Protein AF-A0A7C8MA17-F1 (afdb_monomer_lite)

Radius of gyration: 18.12 Å; chains: 1; bounding box: 46×37×48 Å

pLDDT: mean 82.76, std 13.81, range [35.28, 96.81]

Secondary structure (DSSP, 8-state):
--------EEEEEEEEEEE-SSTTSPPS--------HHHHHHHHHHTT--HHHHHHHHHHHHHHHHHHHHHHHHHHHHHS-EEEEEEEE-SSEEEEE--TT--TT-EEEEEEEEEETTEEEEEEEEEEEEE-SSEEEEEEEEE-HHHHHHHHHHHHHHHHHHHHHHHH-

Sequence (169 aa):
MEKREFASISLYLKGRLRLLTDKDEPSRFSGFGLSDSAADAEELTNSHTPEAMVSFLLNMNTKLDAILSHLKHDQLEMDFPSPIEVIELSGADLTIKNTHGLTEGTHIELLVFLSDFPLSVAGACGRISKADNETATVEFDRISAEDREKIVHHVFVEERRQIRTQRLT

Structure (mmCIF, N/CA/C/O backbone):
data_AF-A0A7C8MA17-F1
#
_entry.id   AF-A0A7C8MA17-F1
#
loop_
_atom_site.group_PDB
_atom_site.id
_atom_site.type_symbol
_atom_site.label_atom_id
_atom_site.label_alt_id
_atom_site.label_comp_id
_atom_site.label_asym_id
_atom_site.label_entity_id
_atom_site.label_seq_id
_atom_site.pdbx_PDB_ins_code
_atom_site.Cartn_x
_atom_site.Cartn_y
_atom_site.Cartn_z
_atom_site.occupancy
_atom_site.B_iso_or_equiv
_atom_site.auth_seq_id
_atom_site.auth_comp_id
_atom_site.auth_asym_id
_atom_site.auth_atom_id
_atom_site.pdbx_PDB_model_num
ATOM 1 N N . MET A 1 1 ? -4.479 -22.184 0.363 1.00 38.75 1 MET A N 1
ATOM 2 C CA . MET A 1 1 ? -3.606 -21.042 0.032 1.00 38.75 1 MET A CA 1
ATOM 3 C C . MET A 1 1 ? -2.649 -20.908 1.205 1.00 38.75 1 MET A C 1
ATOM 5 O O . MET A 1 1 ? -3.119 -20.635 2.302 1.00 38.75 1 MET A O 1
ATOM 9 N N . GLU A 1 2 ? -1.380 -21.288 1.043 1.00 35.28 2 GLU A N 1
ATOM 10 C CA . GLU A 1 2 ? -0.391 -21.221 2.131 1.00 35.28 2 GLU A CA 1
ATOM 11 C C . GLU A 1 2 ? -0.249 -19.772 2.610 1.00 35.28 2 GLU A C 1
ATOM 13 O O . GLU A 1 2 ? -0.005 -18.873 1.803 1.00 35.28 2 GLU A O 1
ATOM 18 N N . LYS A 1 3 ? -0.412 -19.544 3.920 1.00 47.75 3 LYS A N 1
ATOM 19 C CA . LYS A 1 3 ? 0.021 -18.305 4.573 1.00 47.75 3 LYS A CA 1
ATOM 20 C C . LYS A 1 3 ? 1.544 -18.275 4.464 1.00 47.75 3 LYS A C 1
ATOM 22 O O . LYS A 1 3 ? 2.227 -18.923 5.248 1.00 47.75 3 LYS A O 1
ATOM 27 N N . ARG A 1 4 ? 2.075 -17.586 3.452 1.00 59.78 4 ARG A N 1
ATOM 28 C CA . ARG A 1 4 ? 3.496 -17.228 3.438 1.00 59.78 4 ARG A CA 1
ATOM 29 C C . ARG A 1 4 ? 3.728 -16.315 4.637 1.00 59.78 4 ARG A C 1
ATOM 31 O O . ARG A 1 4 ? 3.048 -15.299 4.761 1.00 59.78 4 ARG A O 1
ATOM 38 N N . GLU A 1 5 ? 4.621 -16.710 5.534 1.00 70.50 5 GLU A N 1
ATOM 39 C CA . GLU A 1 5 ? 5.063 -15.842 6.622 1.00 70.50 5 GLU A CA 1
ATOM 40 C C . GLU A 1 5 ? 5.928 -14.738 6.014 1.00 70.50 5 GLU A C 1
ATOM 42 O O . GLU A 1 5 ? 6.966 -15.008 5.410 1.00 70.50 5 GLU A O 1
ATOM 47 N N . PHE A 1 6 ? 5.460 -13.496 6.113 1.00 76.44 6 PHE A N 1
ATOM 48 C CA . PHE A 1 6 ? 6.223 -12.326 5.705 1.00 76.44 6 PHE A CA 1
ATOM 49 C C . PHE A 1 6 ? 6.856 -11.694 6.939 1.00 76.44 6 PHE A C 1
ATOM 51 O O . PHE A 1 6 ? 6.221 -11.609 7.991 1.00 76.44 6 PHE A O 1
ATOM 58 N N . ALA A 1 7 ? 8.095 -11.226 6.801 1.00 80.56 7 ALA A N 1
ATOM 59 C CA . ALA A 1 7 ? 8.693 -10.361 7.805 1.00 80.56 7 ALA A CA 1
ATOM 60 C C . ALA A 1 7 ? 7.904 -9.043 7.876 1.00 80.56 7 ALA A C 1
ATOM 62 O O . ALA A 1 7 ? 7.479 -8.513 6.846 1.00 80.56 7 ALA A O 1
ATOM 63 N N . SER A 1 8 ? 7.711 -8.540 9.092 1.00 84.12 8 SER A N 1
ATOM 64 C CA . SER A 1 8 ? 7.116 -7.232 9.363 1.00 84.12 8 SER A CA 1
ATOM 65 C C . SER A 1 8 ? 8.142 -6.377 10.090 1.00 84.12 8 SER A C 1
ATOM 67 O O . SER A 1 8 ? 8.833 -6.868 10.987 1.00 84.12 8 SER A O 1
ATOM 69 N N . ILE A 1 9 ? 8.256 -5.113 9.693 1.00 89.06 9 ILE A N 1
ATOM 70 C CA . ILE A 1 9 ? 9.159 -4.154 10.329 1.00 89.06 9 ILE A CA 1
ATOM 71 C C . ILE A 1 9 ? 8.398 -2.892 10.722 1.00 89.06 9 ILE A C 1
ATOM 73 O O . ILE A 1 9 ? 7.479 -2.462 10.021 1.00 89.06 9 ILE A O 1
ATOM 77 N N . SER A 1 10 ? 8.827 -2.268 11.819 1.00 88.75 10 SER A N 1
ATOM 78 C CA . SER A 1 10 ? 8.370 -0.928 12.180 1.00 88.75 10 SER A CA 1
ATOM 79 C C . SER A 1 10 ? 9.177 0.117 11.413 1.00 88.75 10 SER A C 1
ATOM 81 O O . SER A 1 10 ? 10.408 0.041 11.336 1.00 88.75 10 SER A O 1
ATOM 83 N N . LEU A 1 11 ? 8.470 1.069 10.814 1.00 90.94 11 LEU A N 1
ATOM 84 C CA . LEU A 1 11 ? 9.007 2.083 9.913 1.00 90.94 11 LEU A CA 1
ATOM 85 C C . LEU A 1 11 ? 8.089 3.312 9.904 1.00 90.94 11 LEU A C 1
ATOM 87 O O . LEU A 1 11 ? 7.048 3.304 10.543 1.00 90.94 11 LEU A O 1
ATOM 91 N N . TYR A 1 12 ? 8.470 4.383 9.212 1.00 92.38 12 TYR A N 1
ATOM 92 C CA . TYR A 1 12 ? 7.573 5.515 8.968 1.00 92.38 12 TYR A CA 1
ATOM 93 C C . TYR A 1 12 ? 7.578 5.831 7.479 1.00 92.38 12 TYR A C 1
ATOM 95 O O . TYR A 1 12 ? 8.574 6.335 6.956 1.00 92.38 12 TYR A O 1
ATOM 103 N N . LEU A 1 13 ? 6.472 5.534 6.801 1.00 93.81 13 LEU A N 1
ATOM 104 C CA . LEU A 1 13 ? 6.259 5.918 5.407 1.00 93.81 13 LEU A CA 1
ATOM 105 C C . LEU A 1 13 ? 4.984 6.728 5.277 1.00 93.81 13 LEU A C 1
ATOM 107 O O . LEU A 1 13 ? 4.015 6.551 6.016 1.00 93.81 13 LEU A O 1
ATOM 111 N N . LYS A 1 14 ? 4.978 7.605 4.282 1.00 94.69 14 LYS A N 1
ATOM 112 C CA . LYS A 1 14 ? 3.757 8.283 3.874 1.00 94.69 14 LYS A CA 1
ATOM 113 C C . LYS A 1 14 ? 2.920 7.331 3.034 1.00 94.69 14 LYS A C 1
ATOM 115 O O . LYS A 1 14 ? 3.442 6.500 2.288 1.00 94.69 14 LYS A O 1
ATOM 120 N N . GLY A 1 15 ? 1.614 7.507 3.111 1.00 94.00 15 GLY A N 1
ATOM 121 C CA . GLY A 1 15 ? 0.674 6.840 2.235 1.00 94.00 15 GLY A CA 1
ATOM 122 C C . GLY A 1 15 ? -0.537 7.708 1.956 1.00 94.00 15 GLY A C 1
ATOM 123 O O . GLY A 1 15 ? -0.722 8.783 2.536 1.00 94.00 15 GLY A O 1
ATOM 124 N N . ARG A 1 16 ? -1.385 7.212 1.067 1.00 94.00 16 ARG A N 1
ATOM 125 C CA . ARG A 1 16 ? -2.720 7.756 0.832 1.00 94.00 16 ARG A CA 1
ATOM 126 C C . ARG A 1 16 ? -3.722 6.627 0.697 1.00 94.00 16 ARG A C 1
ATOM 128 O O . ARG A 1 16 ? -3.350 5.528 0.303 1.00 94.00 16 ARG A O 1
ATOM 135 N N . LEU A 1 17 ? -4.984 6.893 1.002 1.00 94.56 17 LEU A N 1
ATOM 136 C CA . LEU A 1 17 ? -6.066 5.942 0.801 1.00 94.56 17 LEU A CA 1
ATOM 137 C C . LEU A 1 17 ? -7.304 6.585 0.193 1.00 94.56 17 LEU A C 1
ATOM 139 O O . LEU A 1 17 ? -7.503 7.803 0.234 1.00 94.56 17 LEU A O 1
ATOM 143 N N . ARG A 1 18 ? -8.165 5.712 -0.320 1.00 93.88 18 ARG A N 1
ATOM 144 C CA . ARG A 1 18 ? -9.573 5.981 -0.588 1.00 93.88 18 ARG A CA 1
ATOM 145 C C . ARG A 1 18 ? -10.418 4.838 -0.037 1.00 93.88 18 ARG A C 1
ATOM 147 O O . ARG A 1 18 ? -9.988 3.683 -0.015 1.00 93.88 18 ARG A O 1
ATOM 154 N N . LEU A 1 19 ? -11.632 5.164 0.389 1.00 93.94 19 LEU A N 1
ATOM 155 C CA . LEU A 1 19 ? -12.620 4.158 0.758 1.00 93.94 19 LEU A CA 1
ATOM 156 C C . LEU A 1 19 ? -13.142 3.470 -0.503 1.00 93.94 19 LEU A C 1
ATOM 158 O O . LEU A 1 19 ? -13.358 4.129 -1.524 1.00 93.94 19 LEU A O 1
ATOM 162 N N . LEU A 1 20 ? -13.352 2.162 -0.412 1.00 92.44 20 LEU A N 1
ATOM 163 C CA . LEU A 1 20 ? -14.038 1.388 -1.436 1.00 92.44 20 LEU A CA 1
ATOM 164 C C . LEU A 1 20 ? -15.480 1.155 -1.004 1.00 92.44 20 LEU A C 1
ATOM 166 O O . LEU A 1 20 ? -15.771 0.925 0.171 1.00 92.44 20 LEU A O 1
ATOM 170 N N . THR A 1 21 ? -16.382 1.200 -1.975 1.00 87.69 21 THR A N 1
ATOM 171 C CA . THR A 1 21 ? -17.802 0.907 -1.754 1.00 87.69 21 THR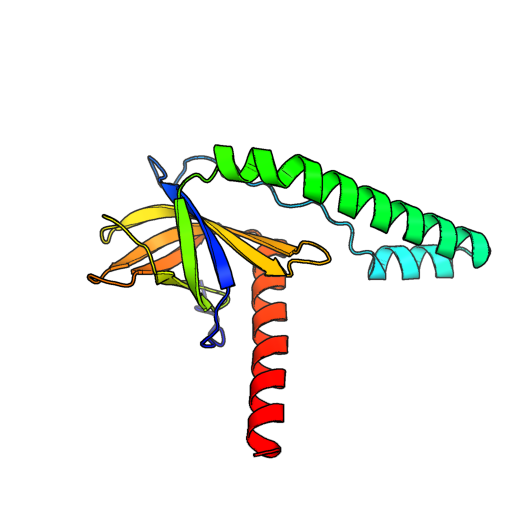 A CA 1
ATOM 172 C C . THR A 1 21 ? -18.018 -0.594 -1.562 1.00 87.69 21 THR A C 1
ATOM 174 O O . THR A 1 21 ? -18.903 -1.003 -0.815 1.00 87.69 21 THR A O 1
ATOM 177 N N . ASP A 1 22 ? -17.193 -1.409 -2.226 1.00 85.44 22 ASP A N 1
ATOM 178 C CA . ASP A 1 22 ? -17.220 -2.870 -2.164 1.00 85.44 22 ASP A CA 1
ATOM 179 C C . ASP A 1 22 ? -15.819 -3.456 -2.429 1.00 85.44 22 ASP A C 1
ATOM 181 O O . ASP A 1 22 ? -14.962 -2.803 -3.029 1.00 85.44 22 ASP A O 1
ATOM 185 N N . LYS A 1 23 ? -15.593 -4.710 -2.025 1.00 83.25 23 LYS A N 1
ATOM 186 C CA . LYS A 1 23 ? -14.345 -5.462 -2.228 1.00 83.25 23 LYS A CA 1
ATOM 187 C C . LYS A 1 23 ? -13.956 -5.584 -3.702 1.00 83.25 23 LYS A C 1
ATOM 189 O O . LYS A 1 23 ? -12.768 -5.603 -4.031 1.00 83.25 23 LYS A O 1
ATOM 194 N N . ASP A 1 24 ? -14.950 -5.675 -4.577 1.00 85.38 24 ASP A N 1
ATOM 195 C CA . ASP A 1 24 ? -14.747 -5.897 -6.007 1.00 85.38 24 ASP A CA 1
ATOM 196 C C . ASP A 1 24 ? -14.616 -4.599 -6.812 1.00 85.38 24 ASP A C 1
ATOM 198 O O . ASP A 1 24 ? -14.320 -4.659 -8.008 1.00 85.38 24 ASP A O 1
ATOM 202 N N . GLU A 1 25 ? -14.749 -3.428 -6.174 1.00 86.94 25 GLU A N 1
ATOM 203 C CA . GLU A 1 25 ? -14.548 -2.138 -6.841 1.00 86.94 25 GLU A CA 1
ATOM 204 C C . GLU A 1 25 ? -13.162 -2.104 -7.515 1.00 86.94 25 GLU A C 1
ATOM 206 O O . GLU A 1 25 ? -12.170 -2.482 -6.886 1.00 86.94 25 GLU A O 1
ATOM 211 N N . PRO A 1 26 ? -13.047 -1.712 -8.796 1.00 83.81 26 PRO A N 1
ATOM 212 C CA . PRO A 1 26 ? -11.768 -1.731 -9.493 1.00 83.81 26 PRO A CA 1
ATOM 213 C C . PRO A 1 26 ? -10.769 -0.757 -8.860 1.00 83.81 26 PRO A C 1
ATOM 215 O O . PRO A 1 26 ? -11.122 0.357 -8.469 1.00 83.81 26 PRO A O 1
ATOM 218 N N . SER A 1 27 ? -9.509 -1.193 -8.810 1.00 85.88 27 SER A N 1
ATOM 219 C CA . SER A 1 27 ? -8.359 -0.387 -8.386 1.00 85.88 27 SER A CA 1
ATOM 220 C C . SER A 1 27 ? -8.262 0.872 -9.253 1.00 85.88 27 SER A C 1
ATOM 222 O O . SER A 1 27 ? -8.271 0.763 -10.482 1.00 85.88 27 SER A O 1
ATOM 224 N N . ARG A 1 28 ? -8.178 2.060 -8.641 1.00 84.12 28 ARG A N 1
ATOM 225 C CA . ARG A 1 28 ? -7.893 3.311 -9.376 1.00 84.12 28 ARG A CA 1
ATOM 226 C C . ARG A 1 28 ? -6.410 3.448 -9.671 1.00 84.12 28 ARG A C 1
ATOM 228 O O . ARG A 1 28 ? -6.032 4.126 -10.622 1.00 84.12 28 ARG A O 1
ATOM 235 N N . PHE A 1 29 ? -5.575 2.778 -8.889 1.00 81.81 29 PHE A N 1
ATOM 236 C CA . PHE A 1 29 ? -4.156 2.678 -9.143 1.00 81.81 29 PHE A CA 1
ATOM 237 C C . PHE A 1 29 ? -3.841 1.428 -9.962 1.00 81.81 29 PHE A C 1
ATOM 239 O O . PHE A 1 29 ? -4.209 0.315 -9.588 1.00 81.81 29 PHE A O 1
ATOM 246 N N . SER A 1 30 ? -3.132 1.615 -11.074 1.00 69.69 30 SER A N 1
ATOM 247 C CA . SER A 1 30 ? -2.684 0.540 -11.966 1.00 69.69 30 SER A CA 1
ATOM 248 C C . SER A 1 30 ? -1.157 0.419 -12.015 1.00 69.69 30 SER A C 1
ATOM 250 O O . SER A 1 30 ? -0.610 0.008 -13.036 1.00 69.69 30 SER A O 1
ATOM 252 N N . GLY A 1 31 ? -0.464 0.832 -10.951 1.00 66.25 31 GLY A N 1
ATOM 253 C CA . GLY A 1 31 ? 0.993 0.903 -10.932 1.00 66.25 31 GLY A CA 1
ATOM 254 C C . GLY A 1 31 ? 1.549 2.151 -11.625 1.00 66.25 31 GLY A C 1
ATOM 255 O O . GLY A 1 31 ? 0.954 2.749 -12.531 1.00 66.25 31 GLY A O 1
ATOM 256 N N . PHE A 1 32 ? 2.751 2.543 -11.214 1.00 61.00 32 PHE A N 1
ATOM 257 C CA . PHE A 1 32 ? 3.650 3.261 -12.106 1.00 61.00 32 PHE A CA 1
ATOM 258 C C . PHE A 1 32 ? 4.337 2.182 -12.925 1.00 61.00 32 PHE A C 1
ATOM 260 O O . PHE A 1 32 ? 5.186 1.486 -12.380 1.00 61.00 32 PHE A O 1
ATOM 267 N N . GLY A 1 33 ? 3.917 1.994 -14.179 1.00 48.00 33 GLY A N 1
ATOM 268 C CA . GLY A 1 33 ? 4.662 1.156 -15.111 1.00 48.00 33 GLY A CA 1
ATOM 269 C C . GLY A 1 33 ? 6.073 1.717 -15.217 1.00 48.00 33 GLY A C 1
ATOM 270 O O . GLY A 1 33 ? 6.285 2.714 -15.899 1.00 48.00 33 GLY A O 1
ATOM 271 N N . LEU A 1 34 ? 6.987 1.126 -14.461 1.00 45.62 34 LEU A N 1
ATOM 272 C CA . LEU A 1 34 ? 8.411 1.376 -14.525 1.00 45.62 34 LEU A CA 1
ATOM 273 C C . LEU A 1 34 ? 8.972 0.092 -15.1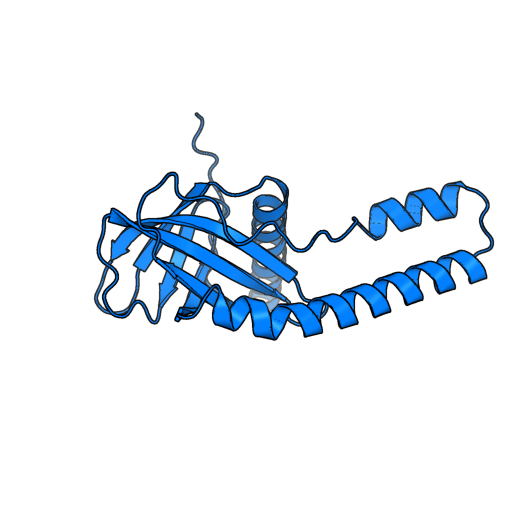10 1.00 45.62 34 LEU A C 1
ATOM 275 O O . LEU A 1 34 ? 8.849 -0.974 -14.508 1.00 45.62 34 LEU A O 1
ATOM 279 N N . SER A 1 35 ? 9.498 0.185 -16.327 1.00 43.84 35 SER A N 1
ATOM 280 C CA . SER A 1 35 ? 10.291 -0.897 -16.879 1.00 43.84 35 SER A CA 1
ATOM 281 C C . SER A 1 35 ? 11.467 -1.154 -15.934 1.00 43.84 35 SER A C 1
ATOM 283 O O . SER A 1 35 ? 11.985 -0.231 -15.290 1.00 43.84 35 SER A O 1
ATOM 285 N N . ASP A 1 36 ? 11.834 -2.421 -15.769 1.00 48.72 36 ASP A N 1
ATOM 286 C CA . ASP A 1 36 ? 12.945 -2.806 -14.910 1.00 48.72 36 ASP A CA 1
ATOM 287 C C . ASP A 1 36 ? 14.241 -2.337 -15.579 1.00 48.72 36 ASP A C 1
ATOM 289 O O . ASP A 1 36 ? 14.849 -3.032 -16.387 1.00 48.72 36 ASP A O 1
ATOM 293 N N . SER A 1 37 ? 14.625 -1.094 -15.291 1.00 53.47 37 SER A N 1
ATOM 294 C CA . SER A 1 37 ? 15.748 -0.407 -15.936 1.00 53.47 37 SER A CA 1
ATOM 295 C C . SER A 1 37 ? 17.079 -1.162 -15.815 1.00 53.47 37 SER A C 1
ATOM 297 O O . SER A 1 37 ? 17.978 -0.935 -16.623 1.00 53.47 37 SER A O 1
ATOM 299 N N . ALA A 1 38 ? 17.204 -2.090 -14.857 1.00 52.00 38 ALA A N 1
ATOM 300 C CA . ALA A 1 38 ? 18.329 -3.017 -14.765 1.00 52.00 38 ALA A CA 1
ATOM 301 C C . ALA A 1 38 ? 18.273 -4.120 -15.839 1.00 52.00 38 ALA A C 1
ATOM 303 O O . ALA A 1 38 ? 19.281 -4.372 -16.499 1.00 52.00 38 ALA A O 1
ATOM 304 N N . ALA A 1 39 ? 17.103 -4.724 -16.064 1.00 55.31 39 ALA A N 1
ATOM 305 C CA . ALA A 1 39 ? 16.889 -5.703 -17.130 1.00 55.31 39 ALA A CA 1
ATOM 306 C C . ALA A 1 39 ? 17.014 -5.056 -18.523 1.00 55.31 39 ALA A C 1
ATOM 308 O O . ALA A 1 39 ? 17.678 -5.606 -19.402 1.00 55.31 39 ALA A O 1
ATOM 309 N N . ASP A 1 40 ? 16.479 -3.841 -18.690 1.00 56.44 40 ASP A N 1
ATOM 310 C CA . ASP A 1 40 ? 16.597 -3.066 -19.932 1.00 56.44 40 ASP A CA 1
ATOM 311 C C . ASP A 1 40 ? 18.066 -2.694 -20.228 1.00 56.44 40 ASP A C 1
ATOM 313 O O . ASP A 1 40 ? 18.516 -2.726 -21.376 1.00 56.44 40 ASP A O 1
ATOM 317 N N . ALA A 1 41 ? 18.852 -2.359 -19.196 1.00 57.94 41 ALA A N 1
ATOM 318 C CA . ALA A 1 41 ? 20.274 -2.044 -19.337 1.00 57.94 41 ALA A CA 1
ATOM 319 C C . ALA A 1 41 ? 21.116 -3.274 -19.710 1.00 57.94 41 ALA A C 1
ATOM 321 O O . ALA A 1 41 ? 22.039 -3.154 -20.524 1.00 57.94 41 ALA A O 1
ATOM 322 N N . GLU A 1 42 ? 20.807 -4.449 -19.155 1.00 60.44 42 GLU A N 1
ATOM 323 C CA . GLU A 1 42 ? 21.456 -5.713 -19.524 1.00 60.44 42 GLU A CA 1
ATOM 324 C C . GLU A 1 42 ? 21.121 -6.118 -20.967 1.00 60.44 42 GLU A C 1
ATOM 326 O O . GLU A 1 42 ? 22.004 -6.531 -21.720 1.00 60.44 42 GLU A O 1
ATOM 331 N N . GLU A 1 43 ? 19.877 -5.938 -21.409 1.00 61.50 43 GLU A N 1
ATOM 332 C CA . GLU A 1 43 ? 19.474 -6.242 -22.786 1.00 61.50 43 GLU A CA 1
ATOM 333 C C . GLU A 1 43 ? 20.152 -5.305 -23.807 1.00 61.50 43 GLU A C 1
ATOM 335 O O . GLU A 1 43 ? 20.668 -5.758 -24.833 1.00 61.50 43 GLU A O 1
ATOM 340 N N . LEU A 1 44 ? 20.262 -4.009 -23.487 1.00 60.19 44 LEU A N 1
ATOM 341 C CA . LEU A 1 44 ? 20.916 -2.997 -24.331 1.00 60.19 44 LEU A CA 1
ATOM 342 C C . LEU A 1 44 ? 22.446 -3.126 -24.395 1.00 60.19 44 LEU A C 1
ATOM 344 O O . LEU A 1 44 ? 23.056 -2.774 -25.411 1.00 60.19 44 LEU A O 1
ATOM 348 N N . THR A 1 45 ? 23.083 -3.604 -23.324 1.00 60.47 45 THR A N 1
ATOM 349 C CA . THR A 1 45 ? 24.533 -3.870 -23.307 1.00 60.47 45 THR A CA 1
ATOM 350 C C . THR A 1 45 ? 24.878 -5.162 -24.046 1.00 60.47 45 THR A C 1
ATOM 352 O O . THR A 1 45 ? 25.889 -5.208 -24.750 1.00 60.47 45 THR A O 1
ATOM 355 N N . ASN A 1 46 ? 24.006 -6.173 -23.992 1.00 64.62 46 ASN A N 1
ATOM 356 C CA . ASN A 1 46 ? 24.164 -7.419 -24.745 1.00 64.62 46 ASN A CA 1
ATOM 357 C C . ASN A 1 46 ? 23.949 -7.257 -26.264 1.00 64.62 46 ASN A C 1
ATOM 359 O O . ASN A 1 46 ? 24.364 -8.121 -27.035 1.00 64.62 46 ASN A O 1
ATOM 363 N N . SER A 1 47 ? 23.360 -6.147 -26.725 1.00 67.75 47 SER A N 1
ATOM 364 C CA . SER A 1 47 ? 23.044 -5.910 -28.142 1.00 67.75 47 SER A CA 1
ATOM 365 C C . SER A 1 47 ? 24.133 -5.173 -28.947 1.00 67.75 47 SER A C 1
ATOM 367 O O . SER A 1 47 ? 23.848 -4.662 -30.030 1.00 67.75 47 SER A O 1
ATOM 369 N N . HIS A 1 48 ? 25.377 -5.091 -28.450 1.00 71.12 48 HIS A N 1
ATOM 370 C CA . HIS A 1 48 ? 26.488 -4.332 -29.065 1.00 71.12 48 HIS A CA 1
ATOM 371 C C . HIS A 1 48 ? 26.207 -2.828 -29.277 1.00 71.12 48 HIS A C 1
ATOM 373 O O . HIS A 1 48 ? 26.845 -2.173 -30.109 1.00 71.12 48 HIS A O 1
ATOM 379 N N . THR A 1 49 ? 25.269 -2.254 -28.525 1.00 73.56 49 THR A N 1
ATOM 380 C CA . THR A 1 49 ? 24.955 -0.825 -28.597 1.00 73.56 49 THR A CA 1
ATOM 381 C C . THR A 1 49 ? 26.133 0.001 -28.061 1.00 73.56 49 THR A C 1
ATOM 383 O O . THR A 1 49 ? 26.671 -0.333 -27.004 1.00 73.56 49 THR A O 1
ATOM 386 N N . PRO A 1 50 ? 26.546 1.097 -28.730 1.00 84.69 50 PRO A N 1
ATOM 387 C CA . PRO A 1 50 ? 27.597 1.968 -28.211 1.00 84.69 50 PRO A CA 1
ATOM 388 C C . PRO A 1 50 ? 27.261 2.487 -26.807 1.00 84.69 50 PRO A C 1
ATOM 390 O O . PRO A 1 50 ? 26.165 2.995 -26.578 1.00 84.69 50 PRO A O 1
ATOM 393 N N . GLU A 1 51 ? 28.221 2.428 -25.885 1.00 77.19 51 GLU A N 1
ATOM 394 C CA . GLU A 1 51 ? 28.040 2.791 -24.468 1.00 77.19 51 GLU A CA 1
ATOM 395 C C . GLU A 1 51 ? 27.475 4.210 -24.277 1.00 77.19 51 GLU A C 1
ATOM 397 O O . GLU A 1 51 ? 26.579 4.435 -23.463 1.00 77.19 51 GLU A O 1
ATOM 402 N N . ALA A 1 52 ? 27.922 5.165 -25.100 1.00 80.00 52 ALA A N 1
ATOM 403 C CA . ALA A 1 52 ? 27.405 6.533 -25.092 1.00 80.00 52 ALA A CA 1
ATOM 404 C C . ALA A 1 52 ? 25.903 6.608 -25.434 1.00 80.00 52 ALA A C 1
ATOM 406 O O . ALA A 1 52 ? 25.185 7.440 -24.882 1.00 80.00 52 ALA A O 1
ATOM 407 N N . MET A 1 53 ? 25.419 5.727 -26.315 1.00 79.12 53 MET A N 1
ATOM 408 C CA . MET A 1 53 ? 24.004 5.630 -26.673 1.00 79.12 53 MET A CA 1
ATOM 409 C C . MET A 1 53 ? 23.201 4.990 -25.537 1.00 79.12 53 MET A C 1
ATOM 411 O O . MET A 1 53 ? 22.144 5.503 -25.188 1.00 79.12 53 MET A O 1
ATOM 415 N N . VAL A 1 54 ? 23.724 3.929 -24.911 1.00 80.56 54 VAL A N 1
ATOM 416 C CA . VAL A 1 54 ? 23.089 3.288 -23.744 1.00 80.56 54 VAL A CA 1
ATOM 417 C C . VAL A 1 54 ? 22.932 4.293 -22.603 1.00 80.56 54 VAL A C 1
ATOM 419 O O . VAL A 1 54 ? 21.833 4.485 -22.091 1.00 80.56 54 VAL A O 1
ATOM 422 N N . SER A 1 55 ? 24.003 5.015 -22.261 1.00 79.44 55 SER A N 1
ATOM 423 C CA . SER A 1 55 ? 23.964 6.052 -21.225 1.00 79.44 55 SER A CA 1
ATOM 424 C C . SER A 1 55 ? 22.974 7.172 -21.565 1.00 79.44 55 SER A C 1
ATOM 426 O O . SER A 1 55 ? 22.254 7.658 -20.692 1.00 79.44 55 SER A O 1
ATOM 428 N N . PHE A 1 56 ? 22.890 7.575 -22.835 1.00 83.50 56 PHE A N 1
ATOM 429 C CA . PHE A 1 56 ? 21.915 8.569 -23.275 1.00 83.50 56 PHE A CA 1
ATOM 430 C C . PHE A 1 56 ? 20.468 8.073 -23.126 1.00 83.50 56 PHE A C 1
ATOM 432 O O . PHE A 1 56 ? 19.641 8.799 -22.575 1.00 83.50 56 PHE A O 1
ATOM 439 N N . LEU A 1 57 ? 20.170 6.844 -23.560 1.00 82.62 57 LEU A N 1
ATOM 440 C CA . LEU A 1 57 ? 18.840 6.234 -23.450 1.00 82.62 57 LEU A CA 1
ATOM 441 C C . LEU A 1 57 ? 18.407 6.076 -21.988 1.00 82.62 57 LEU A C 1
ATOM 443 O O . LEU A 1 57 ? 17.298 6.477 -21.644 1.00 82.62 57 LEU A O 1
ATOM 447 N N . LEU A 1 58 ? 19.300 5.598 -21.116 1.00 80.50 58 LEU A N 1
ATOM 448 C CA . LEU A 1 58 ? 19.033 5.497 -19.678 1.00 80.50 58 LEU A CA 1
ATOM 449 C C . LEU A 1 58 ? 18.757 6.873 -19.062 1.00 80.50 58 LEU A C 1
ATOM 451 O O . LEU A 1 58 ? 17.784 7.045 -18.335 1.00 80.50 58 LEU A O 1
ATOM 455 N N . ASN A 1 59 ? 19.552 7.889 -19.411 1.00 81.31 59 ASN A N 1
ATOM 456 C CA . ASN A 1 59 ? 19.318 9.256 -18.944 1.00 81.31 59 ASN A CA 1
ATOM 457 C C . ASN A 1 59 ? 17.992 9.842 -19.451 1.00 81.31 59 ASN A C 1
ATOM 459 O O . ASN A 1 59 ? 17.376 10.647 -18.749 1.00 81.31 59 ASN A O 1
ATOM 463 N N . MET A 1 60 ? 17.551 9.488 -20.662 1.00 83.81 60 MET A N 1
ATOM 464 C CA . MET A 1 60 ? 16.222 9.871 -21.142 1.00 83.81 60 MET A CA 1
ATOM 465 C C . MET A 1 60 ? 15.122 9.165 -20.356 1.00 83.81 60 MET A C 1
ATOM 467 O O . MET A 1 60 ? 14.179 9.839 -19.953 1.00 83.81 60 MET A O 1
ATOM 471 N N . ASN A 1 61 ? 15.263 7.862 -20.098 1.00 77.75 61 ASN A N 1
ATOM 472 C CA . ASN A 1 61 ? 14.301 7.100 -19.307 1.00 77.75 61 ASN A CA 1
ATOM 473 C C . ASN A 1 61 ? 14.120 7.727 -17.919 1.00 77.75 61 ASN A C 1
ATOM 475 O O . ASN A 1 61 ? 13.018 8.128 -17.569 1.00 77.75 61 ASN A O 1
ATOM 479 N N . THR A 1 62 ? 15.223 8.008 -17.215 1.00 78.12 62 THR A N 1
ATOM 480 C CA . THR A 1 62 ? 15.197 8.679 -15.904 1.00 78.12 62 THR A CA 1
ATOM 481 C C . THR A 1 62 ? 14.494 10.041 -15.940 1.00 78.12 62 THR A C 1
ATOM 483 O O . THR A 1 62 ? 13.769 10.405 -15.014 1.00 78.12 62 THR A O 1
ATOM 486 N N . LYS A 1 63 ? 14.696 10.835 -17.002 1.00 83.12 63 LYS A N 1
ATOM 487 C CA . LYS A 1 63 ? 14.012 12.132 -17.157 1.00 83.12 63 LYS A CA 1
ATOM 488 C C . LYS A 1 63 ? 12.515 11.959 -17.399 1.00 83.12 63 LYS A C 1
ATOM 490 O O . LYS A 1 63 ? 11.729 12.729 -16.850 1.00 83.12 63 LYS A O 1
ATOM 495 N N . LEU A 1 64 ? 12.129 10.985 -18.219 1.00 78.69 64 LEU A N 1
ATOM 496 C CA . LEU A 1 64 ? 10.727 10.666 -18.478 1.00 78.69 64 LEU A CA 1
ATOM 497 C C . LEU A 1 64 ? 10.045 10.167 -17.202 1.00 78.69 64 LEU A C 1
ATOM 499 O O . LEU A 1 64 ? 8.975 10.671 -16.872 1.00 78.69 64 LEU A O 1
ATOM 503 N N . ASP A 1 65 ? 10.702 9.303 -16.430 1.00 75.62 65 ASP A N 1
ATOM 504 C CA . ASP A 1 65 ? 10.213 8.824 -15.135 1.00 75.62 65 ASP A CA 1
ATOM 505 C C . ASP A 1 65 ? 9.998 9.977 -14.150 1.00 75.62 65 ASP A C 1
ATOM 507 O O . ASP A 1 65 ? 8.964 10.041 -13.480 1.00 75.62 65 ASP A O 1
ATOM 511 N N . ALA A 1 66 ? 10.922 10.942 -14.098 1.00 74.69 66 ALA A N 1
ATOM 512 C CA . ALA A 1 66 ? 10.781 12.128 -13.255 1.00 74.69 66 ALA A CA 1
ATOM 513 C C . ALA A 1 66 ? 9.586 13.010 -13.672 1.00 74.69 66 ALA A C 1
ATOM 515 O O . ALA A 1 66 ? 8.821 13.459 -12.816 1.00 74.69 66 ALA A O 1
ATOM 516 N N . ILE A 1 67 ? 9.387 13.231 -14.977 1.00 77.62 67 ILE A N 1
ATOM 517 C CA . ILE A 1 67 ? 8.251 14.009 -15.503 1.00 77.62 67 ILE A CA 1
ATOM 518 C C . ILE A 1 67 ? 6.926 13.290 -15.224 1.00 77.62 67 ILE A C 1
ATOM 520 O O . ILE A 1 67 ? 5.973 13.911 -14.756 1.00 77.62 67 ILE A O 1
ATOM 524 N N . LEU A 1 68 ? 6.866 11.981 -15.477 1.00 72.00 68 LEU A N 1
ATOM 525 C CA . LEU A 1 68 ? 5.680 11.163 -15.227 1.00 72.00 68 LEU A CA 1
ATOM 526 C C . LEU A 1 68 ? 5.333 11.113 -13.737 1.00 72.00 68 LEU A C 1
ATOM 528 O O . LEU A 1 68 ? 4.159 11.206 -13.383 1.00 72.00 68 LEU A O 1
ATOM 532 N N . SER A 1 69 ? 6.342 11.020 -12.869 1.00 68.56 69 SER A N 1
ATOM 533 C CA . SER A 1 69 ? 6.168 11.075 -11.414 1.00 68.56 69 SER A CA 1
ATOM 534 C C . SER A 1 69 ? 5.554 12.402 -10.975 1.00 68.56 69 SER A C 1
ATOM 536 O O . SER A 1 69 ? 4.628 12.412 -10.166 1.00 68.56 69 SER A O 1
ATOM 538 N N . HIS A 1 70 ? 6.019 13.518 -11.547 1.00 71.69 70 HIS A N 1
ATOM 539 C CA . HIS A 1 70 ? 5.491 14.843 -11.235 1.00 71.69 70 HIS A CA 1
ATOM 540 C C . HIS A 1 70 ? 4.038 15.014 -11.698 1.00 71.69 70 HIS A C 1
ATOM 542 O O . HIS A 1 70 ? 3.192 15.406 -10.901 1.00 71.69 70 HIS A O 1
ATOM 548 N N . LEU A 1 71 ? 3.724 14.646 -12.946 1.00 70.81 71 LEU A N 1
ATOM 549 C CA . LEU A 1 71 ? 2.367 14.760 -13.499 1.00 70.81 71 LEU A CA 1
ATOM 550 C C . LEU A 1 71 ? 1.341 13.899 -12.753 1.00 70.81 71 LEU A C 1
ATOM 552 O O . LEU A 1 71 ? 0.171 14.264 -12.660 1.00 70.81 71 LEU A O 1
ATOM 556 N N . LYS A 1 72 ? 1.767 12.752 -12.221 1.00 71.06 72 LYS A N 1
ATOM 557 C CA . LYS A 1 72 ? 0.886 11.844 -11.484 1.00 71.06 72 LYS A CA 1
ATOM 558 C C . LYS A 1 72 ? 0.684 12.244 -10.026 1.00 71.06 72 LYS A C 1
ATOM 560 O O . LYS A 1 72 ? -0.289 11.787 -9.439 1.00 71.06 72 LYS A O 1
ATOM 565 N N . HIS A 1 73 ? 1.547 13.072 -9.435 1.00 70.19 73 HIS A N 1
ATOM 566 C CA . HIS A 1 73 ? 1.425 13.440 -8.021 1.00 70.19 73 HIS A CA 1
ATOM 567 C C . HIS A 1 73 ? 0.085 14.129 -7.728 1.00 70.19 73 HIS A C 1
ATOM 569 O O . HIS A 1 73 ? -0.650 13.675 -6.852 1.00 70.19 73 HIS A O 1
ATOM 575 N N . ASP A 1 74 ? -0.277 15.131 -8.533 1.00 71.31 74 ASP A N 1
ATOM 576 C CA . ASP A 1 74 ? -1.534 15.878 -8.391 1.00 71.31 74 ASP A CA 1
ATOM 577 C C . ASP A 1 74 ? -2.759 14.981 -8.624 1.00 71.31 74 ASP A C 1
ATOM 579 O O . ASP A 1 74 ? -3.757 15.052 -7.905 1.00 71.31 74 ASP A O 1
ATOM 583 N N . GLN A 1 75 ? -2.666 14.077 -9.604 1.00 76.44 75 GLN A N 1
ATOM 584 C CA . GLN A 1 75 ? -3.727 13.118 -9.899 1.00 76.44 75 GLN A CA 1
ATOM 585 C C . GLN A 1 75 ? -3.936 12.129 -8.742 1.00 76.44 75 GLN A C 1
ATOM 587 O O . GLN A 1 75 ? -5.073 11.850 -8.364 1.00 76.44 75 GLN A O 1
ATOM 592 N N . LEU A 1 76 ? -2.850 11.644 -8.133 1.00 81.44 76 LEU A N 1
ATOM 593 C CA . LEU A 1 76 ? -2.924 10.764 -6.971 1.00 81.44 76 LEU A CA 1
ATOM 594 C C . LEU A 1 76 ? -3.574 11.450 -5.769 1.00 81.44 76 LEU A C 1
ATOM 596 O O . LEU A 1 76 ? -4.303 10.788 -5.036 1.00 81.44 76 LEU A O 1
ATOM 600 N N . GLU A 1 77 ? -3.343 12.749 -5.555 1.00 81.19 77 GLU A N 1
ATOM 601 C CA . GLU A 1 77 ? -4.012 13.471 -4.464 1.00 81.19 77 GLU A CA 1
ATOM 602 C C . GLU A 1 77 ? -5.532 13.506 -4.655 1.00 81.19 77 GLU A C 1
ATOM 604 O O . GLU A 1 77 ? -6.281 13.370 -3.688 1.00 81.19 77 GLU A O 1
ATOM 609 N N . MET A 1 78 ? -5.989 13.671 -5.900 1.00 83.69 78 MET A N 1
ATOM 610 C CA . MET A 1 78 ? -7.415 13.694 -6.227 1.00 83.69 78 MET A CA 1
ATOM 611 C C . MET A 1 78 ? -8.063 12.3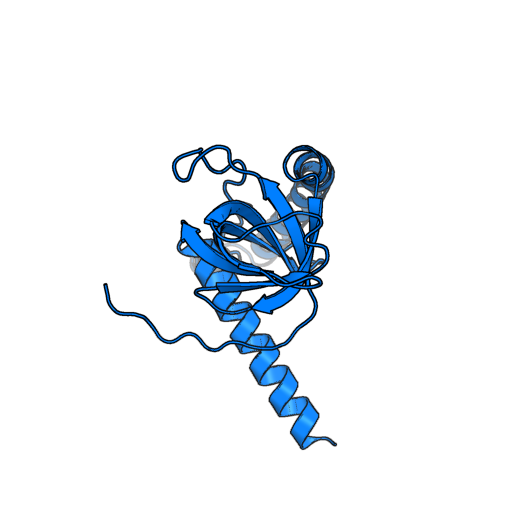12 -6.103 1.00 83.69 78 MET A C 1
ATOM 613 O O . MET A 1 78 ? -9.181 12.196 -5.598 1.00 83.69 78 MET A O 1
ATOM 617 N N . ASP A 1 79 ? -7.372 11.267 -6.559 1.00 87.69 79 ASP A N 1
ATOM 618 C CA . ASP A 1 79 ? -7.898 9.901 -6.554 1.00 87.69 79 ASP A CA 1
ATOM 619 C C . ASP A 1 79 ? -7.822 9.238 -5.169 1.00 87.69 79 ASP A C 1
ATOM 621 O O . ASP A 1 79 ? -8.672 8.401 -4.846 1.00 87.69 79 ASP A O 1
ATOM 625 N N . PHE A 1 80 ? -6.851 9.644 -4.342 1.00 92.25 80 PHE A N 1
ATOM 626 C CA . PHE A 1 80 ? -6.590 9.138 -2.991 1.00 92.25 80 PHE A CA 1
ATOM 627 C C . PHE A 1 80 ? -6.526 10.298 -1.982 1.00 92.25 80 PHE A C 1
ATOM 629 O O . PHE A 1 80 ? -5.445 10.713 -1.551 1.00 92.25 80 PHE A O 1
ATOM 636 N N . PRO A 1 81 ? -7.687 10.844 -1.587 1.00 90.25 81 PRO A N 1
ATOM 637 C CA . PRO A 1 81 ? -7.758 12.112 -0.867 1.00 90.25 81 PRO A CA 1
ATOM 638 C C . PRO A 1 81 ? -7.284 12.034 0.588 1.00 90.25 81 PRO A C 1
ATOM 640 O O . PRO A 1 81 ? -6.956 13.062 1.177 1.00 90.25 81 PRO A O 1
ATOM 643 N N . SER A 1 82 ? -7.261 10.846 1.195 1.00 92.62 82 SER A N 1
ATOM 644 C CA . SER A 1 82 ? -6.977 10.695 2.622 1.00 92.62 82 SER A CA 1
ATOM 645 C C . SER A 1 82 ? -5.499 10.367 2.849 1.00 92.62 82 SER A C 1
ATOM 647 O O . SER A 1 82 ? -5.078 9.257 2.521 1.00 92.62 82 SER A O 1
ATOM 649 N N . PRO A 1 83 ? -4.688 11.286 3.404 1.00 93.44 83 PRO A N 1
ATOM 650 C CA . PRO A 1 83 ? -3.312 10.980 3.772 1.00 93.44 83 PRO A CA 1
ATOM 651 C C . PRO A 1 83 ? -3.267 10.050 4.987 1.00 93.44 83 PRO A C 1
ATOM 653 O O . PRO A 1 83 ? -4.060 10.189 5.916 1.00 93.44 83 PRO A O 1
ATOM 656 N N . ILE A 1 84 ? -2.300 9.138 4.992 1.00 94.69 84 ILE A N 1
ATOM 657 C CA . ILE A 1 84 ? -2.044 8.200 6.089 1.00 94.69 84 ILE A CA 1
ATOM 658 C C . ILE A 1 84 ? -0.548 8.078 6.359 1.00 94.69 84 ILE A C 1
ATOM 660 O O . ILE A 1 84 ? 0.288 8.416 5.518 1.00 94.69 84 ILE A O 1
ATOM 664 N N . GLU A 1 85 ? -0.217 7.558 7.533 1.00 95.88 85 GLU A N 1
ATOM 665 C CA . GLU A 1 85 ? 1.153 7.205 7.898 1.00 95.88 85 GLU A CA 1
ATOM 666 C C . GLU A 1 85 ? 1.224 5.702 8.118 1.00 95.88 85 GLU A C 1
ATOM 668 O O . GLU A 1 85 ? 0.446 5.169 8.903 1.00 95.88 85 GLU A O 1
ATOM 673 N N . VAL A 1 86 ? 2.144 5.024 7.442 1.00 96.19 86 VAL A N 1
ATOM 674 C CA . VAL A 1 86 ? 2.401 3.594 7.617 1.00 96.19 86 VAL A CA 1
ATOM 675 C C . VAL A 1 86 ? 3.467 3.433 8.689 1.00 96.19 86 VAL A C 1
ATOM 677 O O . VAL A 1 86 ? 4.574 3.953 8.537 1.00 96.19 86 VAL A O 1
ATOM 680 N N . ILE A 1 87 ? 3.117 2.728 9.764 1.00 95.94 87 ILE A N 1
ATOM 681 C CA . ILE A 1 87 ? 3.989 2.510 10.928 1.00 95.94 87 ILE A CA 1
ATOM 682 C C . ILE A 1 87 ? 4.563 1.093 11.004 1.00 95.94 87 ILE A C 1
ATOM 684 O O . ILE A 1 87 ? 5.593 0.865 11.642 1.00 95.94 87 ILE A O 1
ATOM 688 N N . GLU A 1 88 ? 3.903 0.148 10.342 1.00 95.62 88 GLU A N 1
ATOM 689 C CA . GLU A 1 88 ? 4.363 -1.226 10.163 1.00 95.62 88 GLU A CA 1
ATOM 690 C C . GLU A 1 88 ? 3.994 -1.688 8.759 1.00 95.62 88 GLU A C 1
ATOM 692 O O . GLU A 1 88 ? 2.926 -1.336 8.251 1.00 95.62 88 GLU A O 1
ATOM 697 N N . LEU A 1 89 ? 4.870 -2.470 8.135 1.00 95.75 89 LEU A N 1
ATOM 698 C CA . LEU A 1 89 ? 4.672 -2.966 6.778 1.00 95.75 89 LEU A CA 1
ATOM 699 C C . LEU A 1 89 ? 5.215 -4.387 6.641 1.00 95.75 89 LEU A C 1
ATOM 701 O O . LEU A 1 89 ? 6.346 -4.670 7.044 1.00 95.75 89 LEU A O 1
ATOM 705 N N . SER A 1 90 ? 4.423 -5.246 6.006 1.00 93.81 90 SER A N 1
ATOM 706 C CA . SER A 1 90 ? 4.799 -6.593 5.591 1.00 93.81 90 SER A CA 1
ATOM 707 C C . SER A 1 90 ? 4.301 -6.878 4.169 1.00 93.81 90 SER A C 1
ATOM 709 O O . SER A 1 90 ? 3.607 -6.076 3.548 1.00 93.81 90 SER A O 1
ATOM 711 N N . GLY A 1 91 ? 4.627 -8.053 3.625 1.00 90.38 91 GLY A N 1
ATOM 712 C CA . GLY A 1 91 ? 4.097 -8.494 2.327 1.00 90.38 91 GLY A CA 1
ATOM 713 C C . GLY A 1 91 ? 2.620 -8.932 2.338 1.00 90.38 91 GLY A C 1
ATOM 714 O O . GLY A 1 91 ? 2.090 -9.285 1.276 1.00 90.38 91 GLY A O 1
ATOM 715 N N . ALA A 1 92 ? 1.964 -8.957 3.504 1.00 93.38 92 ALA A N 1
ATOM 716 C CA . ALA A 1 92 ? 0.570 -9.387 3.670 1.00 93.38 92 ALA A CA 1
ATOM 717 C C . ALA A 1 92 ? -0.345 -8.323 4.289 1.00 93.38 92 ALA A C 1
ATOM 719 O O . ALA A 1 92 ? -1.550 -8.345 4.031 1.00 93.38 92 ALA A O 1
ATOM 720 N N . ASP A 1 93 ? 0.213 -7.422 5.084 1.00 95.69 93 ASP A N 1
ATOM 721 C CA . ASP A 1 93 ? -0.525 -6.414 5.824 1.00 95.69 93 ASP A CA 1
ATOM 722 C C . ASP A 1 93 ? 0.318 -5.157 6.056 1.00 95.69 93 ASP A C 1
ATOM 724 O O . ASP A 1 93 ? 1.520 -5.099 5.775 1.00 95.69 93 ASP A O 1
ATOM 728 N N . LEU A 1 94 ? -0.351 -4.124 6.552 1.00 96.38 94 LEU A N 1
ATOM 729 C CA . LEU A 1 94 ? 0.294 -2.933 7.078 1.00 96.38 94 LEU A CA 1
ATOM 730 C C . LEU A 1 94 ? -0.522 -2.343 8.224 1.00 96.38 94 LEU A C 1
ATOM 732 O O . LEU A 1 94 ? -1.736 -2.542 8.299 1.00 96.38 94 LEU A O 1
ATOM 736 N N . THR A 1 95 ? 0.137 -1.569 9.079 1.00 96.62 95 THR A N 1
ATOM 737 C CA . THR A 1 95 ? -0.515 -0.792 10.138 1.00 96.62 95 THR A CA 1
ATOM 738 C C . THR A 1 95 ? -0.376 0.691 9.822 1.00 96.62 95 THR A C 1
ATOM 740 O O . THR A 1 95 ? 0.726 1.174 9.547 1.00 96.62 95 THR A O 1
ATOM 743 N N . ILE A 1 96 ? -1.492 1.422 9.864 1.00 96.19 96 ILE A N 1
ATOM 744 C CA . ILE A 1 96 ? -1.565 2.855 9.555 1.00 96.19 96 ILE A CA 1
ATOM 745 C C . ILE A 1 96 ? -2.076 3.692 10.715 1.00 96.19 96 ILE A C 1
ATOM 747 O O . ILE A 1 96 ? -2.863 3.214 11.523 1.00 96.19 96 ILE A O 1
ATOM 751 N N . LYS A 1 97 ? -1.671 4.963 10.738 1.00 94.19 97 LYS A N 1
ATOM 752 C CA . LYS A 1 97 ? -2.239 6.045 11.553 1.00 94.19 97 LYS A CA 1
ATOM 753 C C . LYS A 1 97 ? -3.072 7.006 10.705 1.00 94.19 97 LYS A C 1
ATOM 755 O O . LYS A 1 97 ? -3.116 6.895 9.479 1.00 94.19 97 LYS A O 1
ATOM 760 N N . ASN A 1 98 ? -3.691 7.983 11.373 1.00 86.62 98 ASN A N 1
ATOM 761 C CA . ASN A 1 98 ? -4.579 8.997 10.783 1.00 86.62 98 ASN A CA 1
ATOM 762 C C . ASN A 1 98 ? -5.830 8.376 10.156 1.00 86.62 98 ASN A C 1
ATOM 764 O O . ASN A 1 98 ? -6.300 8.759 9.089 1.00 86.62 98 ASN A O 1
ATOM 768 N N . THR A 1 99 ? -6.387 7.398 10.860 1.00 77.12 99 THR A N 1
ATOM 769 C CA . THR A 1 99 ? -7.453 6.518 10.387 1.00 77.12 99 THR A CA 1
ATOM 770 C C . THR A 1 99 ? -8.845 7.136 10.467 1.00 77.12 99 THR A C 1
ATOM 772 O O . THR A 1 99 ? -9.802 6.410 10.268 1.00 77.12 99 THR A O 1
ATOM 775 N N . HIS A 1 100 ? -8.981 8.434 10.774 1.00 73.50 100 HIS A N 1
ATOM 776 C CA . HIS A 1 100 ? -10.225 9.160 11.089 1.00 73.50 100 HIS A CA 1
ATOM 777 C C . HIS A 1 100 ? -11.533 8.472 10.632 1.00 73.50 100 HIS A C 1
ATOM 779 O O . HIS A 1 100 ? -12.038 8.730 9.542 1.00 73.50 100 HIS A O 1
ATOM 785 N N . GLY A 1 101 ? -12.101 7.616 11.492 1.00 77.56 101 GLY A N 1
ATOM 786 C CA . GLY A 1 101 ? -13.390 6.953 11.252 1.00 77.56 101 GLY A CA 1
ATOM 787 C C . GLY A 1 101 ? -13.345 5.610 10.509 1.00 77.56 101 GLY A C 1
ATOM 788 O O . GLY A 1 101 ? -14.404 5.087 10.167 1.00 77.56 101 GLY A O 1
ATOM 789 N N . LEU A 1 102 ? -12.168 5.027 10.274 1.00 89.38 102 LEU A N 1
ATOM 790 C CA . LEU A 1 102 ? -12.037 3.658 9.781 1.00 89.38 102 LEU A CA 1
ATOM 791 C C . LEU A 1 102 ? -12.519 2.676 10.847 1.00 89.38 102 LEU A C 1
ATOM 793 O O . LEU A 1 102 ? -12.147 2.751 12.016 1.00 89.38 102 LEU A O 1
ATOM 797 N N . THR A 1 103 ? -13.348 1.735 10.414 1.00 92.44 103 THR A N 1
ATOM 798 C CA . THR A 1 103 ? -13.901 0.681 11.265 1.00 92.44 103 THR A CA 1
ATOM 799 C C . THR A 1 103 ? -13.522 -0.683 10.716 1.00 92.44 103 THR A C 1
ATOM 801 O O . THR A 1 103 ? -13.264 -0.834 9.516 1.00 92.44 103 THR A O 1
ATOM 804 N N . GLU A 1 104 ? -13.487 -1.688 11.587 1.00 94.75 104 GLU A N 1
ATOM 805 C CA . GLU A 1 104 ? -13.220 -3.065 11.180 1.00 94.75 104 GLU A CA 1
ATOM 806 C C . GLU A 1 104 ? -14.198 -3.515 10.089 1.00 94.75 104 GLU A C 1
ATOM 808 O O . GLU A 1 104 ? -15.399 -3.259 10.148 1.00 94.75 104 GLU A O 1
ATOM 813 N N . GLY A 1 105 ? -13.670 -4.178 9.062 1.00 93.88 105 GLY A N 1
ATOM 814 C CA . GLY A 1 105 ? -14.431 -4.604 7.893 1.00 93.88 105 GLY A CA 1
ATOM 815 C C . GLY A 1 105 ? -14.534 -3.572 6.768 1.00 93.88 105 GLY A C 1
ATOM 816 O O . GLY A 1 105 ? -14.977 -3.942 5.682 1.00 93.88 105 GLY A O 1
ATOM 817 N N . THR A 1 106 ? -14.092 -2.326 6.972 1.00 93.88 106 THR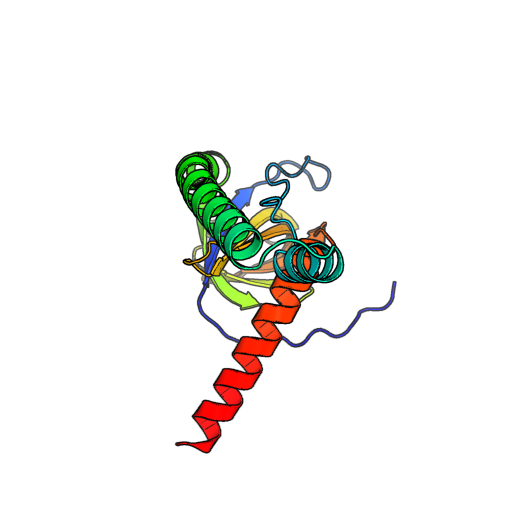 A N 1
ATOM 818 C CA . THR A 1 106 ? -14.059 -1.311 5.903 1.00 93.88 106 THR A CA 1
ATOM 819 C C . THR A 1 106 ? -13.095 -1.743 4.796 1.00 93.88 106 THR A C 1
ATOM 821 O O . THR A 1 106 ? -11.960 -2.122 5.089 1.00 93.88 106 THR A O 1
ATOM 824 N N . HIS A 1 107 ? -13.526 -1.670 3.535 1.00 95.12 107 HIS A N 1
ATOM 825 C CA . HIS A 1 107 ? -12.664 -1.916 2.377 1.00 95.12 107 HIS A CA 1
ATOM 826 C C . HIS A 1 107 ? -12.017 -0.612 1.924 1.00 95.12 107 HIS A C 1
ATOM 828 O O . HIS A 1 107 ? -12.677 0.425 1.826 1.00 95.12 107 HIS A O 1
ATOM 834 N N . ILE A 1 108 ? -10.721 -0.668 1.643 1.00 95.25 108 ILE A N 1
ATOM 835 C CA . ILE A 1 108 ? -9.939 0.487 1.220 1.00 95.25 108 ILE A CA 1
ATOM 836 C C . ILE A 1 108 ? -9.008 0.114 0.075 1.00 95.25 108 ILE A C 1
ATOM 838 O O . ILE A 1 108 ? -8.575 -1.031 -0.061 1.00 95.25 108 ILE A O 1
ATOM 842 N N . GLU A 1 109 ? -8.663 1.112 -0.723 1.00 95.38 109 GLU A N 1
ATOM 843 C CA . GLU A 1 109 ? -7.498 1.065 -1.594 1.00 95.38 109 GLU A CA 1
ATOM 844 C C . GLU A 1 109 ? -6.487 2.071 -1.064 1.00 95.38 109 GLU A C 1
ATOM 846 O O . GLU A 1 109 ? -6.843 3.200 -0.719 1.00 95.38 109 GLU A O 1
ATOM 851 N N . LEU A 1 110 ? -5.234 1.648 -0.977 1.00 94.69 110 LEU A N 1
ATOM 852 C CA . LEU A 1 110 ? -4.152 2.433 -0.415 1.00 94.69 110 LEU A CA 1
ATOM 853 C C . LEU A 1 110 ? -2.939 2.439 -1.330 1.00 94.69 110 LEU A C 1
ATOM 855 O O . LEU A 1 110 ? -2.698 1.503 -2.093 1.00 94.69 110 LEU A O 1
ATOM 859 N N . LEU A 1 111 ? -2.160 3.499 -1.178 1.00 94.44 111 LEU A N 1
ATOM 860 C CA . LEU A 1 111 ? -0.864 3.714 -1.787 1.00 94.44 111 LEU A CA 1
ATOM 861 C C . LEU A 1 111 ? 0.163 3.913 -0.685 1.00 94.44 111 LEU A C 1
ATOM 863 O O . LEU A 1 111 ? -0.048 4.723 0.221 1.00 94.44 111 LEU A O 1
ATOM 867 N N . VAL A 1 112 ? 1.285 3.212 -0.794 1.00 94.62 112 VAL A N 1
ATOM 868 C CA . VAL A 1 112 ? 2.445 3.369 0.083 1.00 94.62 112 VAL A CA 1
ATOM 869 C C . VAL A 1 112 ? 3.587 3.959 -0.729 1.00 94.62 112 VAL A C 1
ATOM 871 O O . VAL A 1 112 ? 3.991 3.385 -1.741 1.00 94.62 112 VAL A O 1
ATOM 874 N N . PHE A 1 113 ? 4.116 5.098 -0.285 1.00 92.44 113 PHE A N 1
ATOM 875 C CA . PHE A 1 113 ? 5.281 5.733 -0.895 1.00 92.44 113 PHE A CA 1
ATOM 876 C C . PHE A 1 113 ? 6.544 5.124 -0.282 1.00 92.44 113 PHE A C 1
ATOM 878 O O . PHE A 1 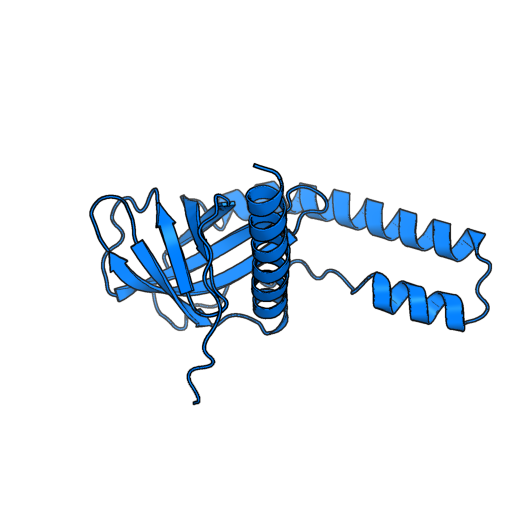113 ? 6.895 5.438 0.850 1.00 92.44 113 PHE A O 1
ATOM 885 N N . LEU A 1 114 ? 7.201 4.223 -1.015 1.00 91.62 114 LEU A N 1
ATOM 886 C CA . LEU A 1 114 ? 8.391 3.483 -0.575 1.00 91.62 114 LEU A CA 1
ATOM 887 C C . LEU A 1 114 ? 9.686 4.291 -0.758 1.00 91.62 114 LEU A C 1
ATOM 889 O O . LEU A 1 114 ? 10.683 4.037 -0.090 1.00 91.62 114 LEU A O 1
ATOM 893 N N . SER A 1 115 ? 9.696 5.242 -1.692 1.00 85.62 115 SER A N 1
ATOM 894 C CA . SER A 1 115 ? 10.809 6.165 -1.933 1.00 85.62 115 SER A CA 1
ATOM 895 C C . SER A 1 115 ? 10.290 7.420 -2.623 1.00 85.62 115 SER A C 1
ATOM 897 O O . SER A 1 115 ? 9.453 7.321 -3.519 1.00 85.62 115 SER A O 1
ATOM 899 N N . ASP A 1 116 ? 10.814 8.585 -2.242 1.00 77.25 116 ASP A N 1
ATOM 900 C CA . ASP A 1 116 ? 10.475 9.866 -2.872 1.00 77.25 116 ASP A CA 1
ATOM 901 C C . ASP A 1 116 ? 11.320 10.142 -4.132 1.00 77.25 116 ASP A C 1
ATOM 903 O O . ASP A 1 116 ? 10.893 10.896 -5.008 1.00 77.25 116 ASP A O 1
ATOM 907 N N . PHE A 1 117 ? 12.520 9.549 -4.250 1.00 71.00 117 PHE A N 1
ATOM 908 C CA . PHE A 1 117 ? 13.401 9.764 -5.405 1.00 71.00 117 PHE A CA 1
ATOM 909 C C . PHE A 1 117 ? 14.352 8.577 -5.691 1.00 71.00 117 PHE A C 1
ATOM 911 O O . PHE A 1 117 ? 15.254 8.324 -4.891 1.00 71.00 117 PHE A O 1
ATOM 918 N N . PRO A 1 118 ? 14.209 7.876 -6.837 1.00 72.00 118 PRO A N 1
ATOM 919 C CA . PRO A 1 118 ? 13.061 7.949 -7.744 1.00 72.00 118 PRO A CA 1
ATOM 920 C C . PRO A 1 118 ? 11.770 7.580 -7.001 1.00 72.00 118 PRO A C 1
ATOM 922 O O . PRO A 1 118 ? 11.807 6.833 -6.017 1.00 72.00 118 PRO A O 1
ATOM 925 N N . LEU A 1 119 ? 10.647 8.147 -7.449 1.00 78.94 119 LEU A N 1
ATOM 926 C CA . LEU A 1 119 ? 9.346 7.897 -6.839 1.00 78.94 119 LEU A CA 1
ATOM 927 C C . LEU A 1 119 ? 9.003 6.409 -6.981 1.00 78.94 119 LEU A C 1
ATOM 929 O O . LEU A 1 119 ? 8.847 5.904 -8.090 1.00 78.94 119 LEU A O 1
ATOM 933 N N . SER A 1 120 ? 8.873 5.718 -5.853 1.00 86.19 120 SER A N 1
ATOM 934 C CA . SER A 1 120 ? 8.459 4.318 -5.798 1.00 86.19 120 SER A CA 1
ATOM 935 C C . SER A 1 120 ? 7.192 4.209 -4.969 1.00 86.19 120 SER A C 1
ATOM 937 O O . SER A 1 120 ? 7.167 4.601 -3.801 1.00 86.19 120 SER A O 1
ATOM 939 N N . VAL A 1 121 ? 6.131 3.694 -5.586 1.00 90.00 121 VAL A N 1
ATOM 940 C CA . VAL A 1 121 ? 4.807 3.557 -4.972 1.00 90.00 121 VAL A CA 1
ATOM 941 C C . VAL A 1 121 ? 4.319 2.133 -5.165 1.00 90.00 121 VAL A C 1
ATOM 943 O O . VAL A 1 121 ? 4.416 1.600 -6.272 1.00 90.00 121 VAL A O 1
ATOM 946 N N . ALA A 1 122 ? 3.779 1.553 -4.097 1.00 92.81 122 ALA A N 1
ATOM 947 C CA . ALA A 1 122 ? 3.069 0.283 -4.130 1.00 92.81 122 ALA A CA 1
ATOM 948 C C . ALA A 1 122 ? 1.590 0.507 -3.803 1.00 92.81 122 ALA A C 1
ATOM 950 O O . ALA A 1 122 ? 1.266 1.199 -2.834 1.00 92.81 122 ALA A O 1
ATOM 951 N N . GLY A 1 123 ? 0.700 -0.069 -4.612 1.00 93.69 123 GLY A N 1
ATOM 952 C CA . GLY A 1 123 ? -0.745 -0.005 -4.399 1.00 93.69 123 GLY A CA 1
ATOM 953 C C . GLY A 1 123 ? -1.334 -1.335 -3.944 1.00 93.69 123 GLY A C 1
ATOM 954 O O . GLY A 1 123 ? -0.917 -2.399 -4.401 1.00 93.69 123 GLY A O 1
ATOM 955 N N . ALA A 1 124 ? -2.330 -1.282 -3.061 1.00 94.94 124 ALA A N 1
ATOM 956 C CA . ALA A 1 124 ? -3.062 -2.462 -2.613 1.00 94.94 124 ALA A CA 1
ATOM 957 C C . ALA A 1 124 ? -4.528 -2.135 -2.304 1.00 94.94 124 ALA A C 1
ATOM 959 O O . ALA A 1 124 ? -4.850 -1.067 -1.788 1.00 94.94 124 ALA A O 1
ATOM 960 N N . CYS A 1 125 ? -5.417 -3.089 -2.570 1.00 95.38 125 CYS A N 1
ATOM 961 C CA . CYS A 1 125 ? -6.753 -3.128 -1.986 1.00 95.38 125 CYS A CA 1
ATOM 962 C C . CYS A 1 125 ? -6.736 -4.059 -0.778 1.00 95.38 125 CYS A C 1
ATOM 964 O O . CYS A 1 125 ? -6.177 -5.161 -0.835 1.00 95.38 125 CYS A O 1
ATOM 966 N N . GLY A 1 126 ? -7.403 -3.656 0.289 1.00 94.88 126 GLY A N 1
ATOM 967 C CA . GLY A 1 126 ? -7.478 -4.451 1.498 1.00 94.88 126 GLY A CA 1
ATOM 968 C C . GLY A 1 126 ? -8.671 -4.102 2.356 1.00 94.88 126 GLY A C 1
ATOM 969 O O . GLY A 1 126 ? -9.497 -3.250 2.017 1.00 94.88 126 GLY A O 1
ATOM 970 N N . ARG A 1 127 ? -8.726 -4.769 3.499 1.00 95.75 127 ARG A N 1
ATOM 971 C CA . ARG A 1 127 ? -9.782 -4.595 4.483 1.00 95.75 127 ARG A CA 1
ATOM 972 C C . ARG A 1 127 ? -9.173 -4.309 5.840 1.00 95.75 127 ARG A C 1
ATOM 974 O O . ARG A 1 127 ? -8.170 -4.914 6.217 1.00 95.75 127 ARG A O 1
ATOM 981 N N . ILE A 1 128 ? -9.813 -3.417 6.588 1.00 96.19 128 ILE A N 1
ATOM 982 C CA . ILE A 1 128 ? -9.454 -3.164 7.981 1.00 96.19 128 ILE A CA 1
ATOM 983 C C . ILE A 1 128 ? -9.751 -4.426 8.793 1.00 96.19 128 ILE A C 1
ATOM 985 O O . ILE A 1 128 ? -10.916 -4.780 8.990 1.00 96.19 128 ILE A O 1
ATOM 989 N N . SER A 1 129 ? -8.707 -5.130 9.224 1.00 96.25 129 SER A N 1
ATOM 990 C CA . SER A 1 129 ? -8.828 -6.343 10.040 1.00 96.25 129 SER A CA 1
ATOM 991 C C . SER A 1 129 ? -8.944 -6.013 11.523 1.00 96.25 129 SER A C 1
ATOM 993 O O . SER A 1 129 ? -9.629 -6.724 12.253 1.00 96.25 129 SER A O 1
ATOM 995 N N . LYS A 1 130 ? -8.308 -4.917 11.943 1.00 94.50 130 LYS A N 1
ATOM 996 C CA . LYS A 1 130 ? -8.318 -4.408 13.310 1.00 94.50 130 LYS A CA 1
ATOM 997 C C . LYS A 1 130 ? -8.268 -2.886 13.291 1.00 94.50 130 LYS A C 1
ATOM 999 O O . LYS A 1 130 ? -7.484 -2.316 12.535 1.00 94.50 130 LYS A O 1
ATOM 1004 N N . ALA A 1 131 ? -9.064 -2.240 14.132 1.00 94.12 131 ALA A N 1
ATOM 1005 C CA . ALA A 1 131 ? -9.027 -0.792 14.309 1.00 94.12 131 ALA A CA 1
ATOM 1006 C C . ALA A 1 131 ? -9.004 -0.430 15.795 1.00 94.12 131 ALA A C 1
ATOM 1008 O O . ALA A 1 131 ? -9.741 -1.000 16.598 1.00 94.12 131 ALA A O 1
ATOM 1009 N N . ASP A 1 132 ? -8.169 0.537 16.151 1.00 89.38 132 ASP A N 1
ATOM 1010 C CA . ASP A 1 132 ? -8.205 1.222 17.436 1.00 89.38 132 ASP A CA 1
ATOM 1011 C C . ASP A 1 132 ? -8.369 2.742 17.222 1.00 89.38 132 ASP A C 1
ATOM 1013 O O . ASP A 1 132 ? -8.646 3.205 16.113 1.00 89.38 132 ASP A O 1
ATOM 1017 N N . ASN A 1 133 ? -8.274 3.531 18.295 1.00 84.38 133 ASN A N 1
ATOM 1018 C CA . ASN A 1 133 ? -8.490 4.979 18.224 1.00 84.38 133 ASN A CA 1
ATOM 1019 C C . ASN A 1 133 ? -7.398 5.736 17.444 1.00 84.38 133 ASN A C 1
ATOM 1021 O O . ASN A 1 133 ? -7.646 6.862 17.015 1.00 84.38 133 ASN A O 1
ATOM 1025 N N . GLU A 1 134 ? -6.202 5.168 17.292 1.00 88.06 134 GLU A N 1
ATOM 1026 C CA . GLU A 1 134 ? -5.035 5.829 16.692 1.00 88.06 134 GLU A CA 1
ATOM 1027 C C . GLU A 1 134 ? -4.507 5.113 15.444 1.00 88.06 134 GLU A C 1
ATOM 1029 O O . GLU A 1 134 ? -3.899 5.745 14.577 1.00 88.06 134 GLU A O 1
ATOM 1034 N N . THR A 1 135 ? -4.727 3.804 15.353 1.00 94.19 135 THR A N 1
ATOM 1035 C CA . THR A 1 135 ? -4.155 2.908 14.361 1.00 94.19 135 THR A CA 1
ATOM 1036 C C . THR A 1 135 ? -5.190 1.950 13.781 1.00 94.19 135 THR A C 1
ATOM 1038 O O . THR A 1 135 ? -6.217 1.641 14.387 1.00 94.19 135 THR A O 1
ATOM 1041 N N . ALA A 1 136 ? -4.924 1.469 12.572 1.00 96.06 136 ALA A N 1
ATOM 1042 C CA . ALA A 1 136 ? -5.688 0.400 11.954 1.00 96.06 136 ALA A CA 1
ATOM 1043 C C . ALA A 1 136 ? -4.759 -0.516 11.164 1.00 96.06 136 ALA A C 1
ATOM 1045 O O . ALA A 1 136 ? -3.863 -0.047 10.459 1.00 96.06 136 ALA A O 1
ATOM 1046 N N . THR A 1 137 ? -4.998 -1.819 11.259 1.00 96.75 137 THR A N 1
ATOM 1047 C CA . THR A 1 137 ? -4.299 -2.832 10.471 1.00 96.75 137 THR A CA 1
ATOM 1048 C C . THR A 1 137 ? -5.127 -3.172 9.242 1.00 96.75 137 THR A C 1
ATOM 1050 O O . THR A 1 137 ? -6.328 -3.445 9.330 1.00 96.75 137 THR A O 1
ATOM 1053 N N . VAL A 1 138 ? -4.472 -3.153 8.088 1.00 96.75 138 VAL A N 1
ATOM 1054 C CA . VAL A 1 138 ? -5.049 -3.469 6.786 1.00 96.75 138 VAL A CA 1
ATOM 1055 C C . VAL A 1 138 ? -4.475 -4.798 6.323 1.00 96.75 138 VAL A C 1
ATOM 1057 O O . VAL A 1 138 ? -3.270 -4.905 6.122 1.00 96.75 138 VAL A O 1
ATOM 1060 N N . GLU A 1 139 ? -5.329 -5.792 6.105 1.00 96.81 139 GLU A N 1
ATOM 1061 C CA . GLU A 1 139 ? -4.942 -7.029 5.421 1.00 96.81 139 GLU A CA 1
ATOM 1062 C C . GLU A 1 139 ? -5.142 -6.865 3.911 1.00 96.81 139 GLU A C 1
ATOM 1064 O O . GLU A 1 139 ? -6.195 -6.398 3.465 1.00 96.81 139 GLU A O 1
ATOM 1069 N N . PHE A 1 140 ? -4.147 -7.251 3.108 1.00 95.06 140 PHE A N 1
ATOM 1070 C CA . PHE A 1 140 ? -4.231 -7.133 1.653 1.00 95.06 140 PHE A CA 1
ATOM 1071 C C . PHE A 1 140 ? -5.157 -8.201 1.057 1.00 95.06 140 PHE A C 1
ATOM 1073 O O . PHE A 1 140 ? -4.851 -9.394 1.069 1.00 95.06 140 PHE A O 1
ATOM 1080 N N . ASP A 1 141 ? -6.257 -7.758 0.447 1.00 93.12 141 ASP A N 1
ATOM 1081 C CA . ASP A 1 141 ? -7.159 -8.603 -0.338 1.00 93.12 141 ASP A CA 1
ATOM 1082 C C . ASP A 1 141 ? -6.627 -8.805 -1.759 1.00 93.12 141 ASP A C 1
ATOM 1084 O O . ASP A 1 141 ? -6.640 -9.914 -2.298 1.00 93.12 141 ASP A O 1
ATOM 1088 N N . ARG A 1 142 ? -6.178 -7.712 -2.387 1.00 92.62 142 ARG A N 1
ATOM 1089 C CA . ARG A 1 142 ? -5.666 -7.700 -3.759 1.00 92.62 142 ARG A CA 1
ATOM 1090 C C . ARG A 1 142 ? -4.466 -6.770 -3.836 1.00 92.62 142 ARG A C 1
ATOM 1092 O O . ARG A 1 142 ? -4.565 -5.584 -3.548 1.00 92.62 142 ARG A O 1
ATOM 1099 N N . ILE A 1 143 ? -3.346 -7.316 -4.274 1.00 92.19 143 ILE A N 1
ATOM 1100 C CA . ILE A 1 143 ? -2.113 -6.583 -4.550 1.00 92.19 143 ILE A CA 1
ATOM 1101 C C . ILE A 1 143 ? -1.442 -7.264 -5.739 1.00 92.19 143 ILE A C 1
ATOM 1103 O O . ILE A 1 143 ? -1.453 -8.500 -5.828 1.00 92.19 143 ILE A O 1
ATOM 1107 N N . SER A 1 144 ? -0.909 -6.470 -6.666 1.00 91.38 144 SER A N 1
ATOM 1108 C CA . SER A 1 144 ? -0.200 -7.001 -7.829 1.00 91.38 144 SER A CA 1
ATOM 1109 C C . SER A 1 144 ? 1.082 -7.727 -7.392 1.00 91.38 144 SER A C 1
ATOM 1111 O O . SER A 1 144 ? 1.612 -7.492 -6.303 1.00 91.38 144 SER A O 1
ATOM 1113 N N . ALA A 1 145 ? 1.587 -8.646 -8.219 1.00 89.38 145 ALA A N 1
ATOM 1114 C CA . ALA A 1 145 ? 2.854 -9.317 -7.919 1.00 89.38 145 ALA A CA 1
ATOM 1115 C C . ALA A 1 145 ? 4.021 -8.315 -7.862 1.00 89.38 145 ALA A C 1
ATOM 1117 O O . ALA A 1 145 ? 4.875 -8.427 -6.989 1.00 89.38 145 ALA A O 1
ATOM 1118 N N . GLU A 1 146 ? 4.002 -7.313 -8.743 1.00 89.75 146 GLU A N 1
ATOM 1119 C CA . GLU A 1 146 ? 5.002 -6.248 -8.813 1.00 89.75 146 GLU A CA 1
ATOM 1120 C C . GLU A 1 146 ? 4.995 -5.370 -7.552 1.00 89.75 146 GLU A C 1
ATOM 1122 O O . GLU A 1 146 ? 6.034 -5.175 -6.928 1.00 89.75 146 GLU A O 1
ATOM 1127 N N . ASP A 1 147 ? 3.825 -4.887 -7.122 1.00 92.12 147 ASP A N 1
ATOM 1128 C CA . ASP A 1 147 ? 3.705 -4.054 -5.917 1.00 92.12 147 ASP A CA 1
ATOM 1129 C C . ASP A 1 147 ? 4.076 -4.833 -4.654 1.00 92.12 147 ASP A C 1
ATOM 1131 O O . ASP A 1 147 ? 4.726 -4.300 -3.752 1.00 92.12 147 ASP A O 1
ATOM 1135 N N . ARG A 1 148 ? 3.712 -6.121 -4.598 1.00 93.06 148 ARG A N 1
ATOM 1136 C CA . ARG A 1 148 ? 4.107 -6.991 -3.489 1.00 93.06 148 ARG A CA 1
ATOM 1137 C C . ARG A 1 148 ? 5.622 -7.161 -3.435 1.00 93.06 148 ARG A C 1
ATOM 1139 O O . ARG A 1 148 ? 6.184 -7.092 -2.346 1.00 93.06 148 ARG A O 1
ATOM 1146 N N . GLU A 1 149 ? 6.274 -7.354 -4.578 1.00 91.50 149 GLU A N 1
ATOM 1147 C CA . GLU A 1 149 ? 7.733 -7.462 -4.644 1.00 91.50 149 GLU A CA 1
ATOM 1148 C C . GLU A 1 149 ? 8.409 -6.156 -4.211 1.00 91.50 149 GLU A C 1
ATOM 1150 O O . GLU A 1 149 ? 9.338 -6.195 -3.409 1.00 91.50 149 GLU A O 1
ATOM 1155 N N . LYS A 1 150 ? 7.894 -4.990 -4.633 1.00 91.81 150 LYS A N 1
ATOM 1156 C CA . LYS A 1 150 ? 8.390 -3.678 -4.172 1.00 91.81 150 LYS A CA 1
ATOM 1157 C C . LYS A 1 150 ? 8.335 -3.550 -2.648 1.00 91.81 150 LYS A C 1
ATOM 1159 O O . LYS A 1 150 ? 9.321 -3.135 -2.038 1.00 91.81 150 LYS A O 1
ATOM 1164 N N . ILE A 1 151 ? 7.210 -3.927 -2.032 1.00 93.81 151 ILE A N 1
ATOM 1165 C CA . ILE A 1 151 ? 7.049 -3.915 -0.569 1.00 93.81 151 ILE A CA 1
ATOM 1166 C C . ILE A 1 151 ? 8.052 -4.860 0.093 1.00 93.81 151 ILE A C 1
ATOM 1168 O O . ILE A 1 151 ? 8.781 -4.448 0.992 1.00 93.81 151 ILE A O 1
ATOM 1172 N N . VAL A 1 152 ? 8.110 -6.114 -0.357 1.00 93.00 152 VAL A N 1
ATOM 1173 C CA . VAL A 1 152 ? 8.989 -7.138 0.221 1.00 93.00 152 VAL A CA 1
ATOM 1174 C C . VAL A 1 152 ? 10.454 -6.714 0.119 1.00 93.00 152 VAL A C 1
ATOM 1176 O O . VAL A 1 152 ? 11.178 -6.757 1.113 1.00 93.00 152 VAL A O 1
ATOM 1179 N N . HIS A 1 153 ? 10.882 -6.237 -1.049 1.00 91.81 153 HIS A N 1
ATOM 1180 C CA . HIS A 1 153 ? 12.231 -5.730 -1.261 1.00 91.81 153 HIS A CA 1
ATOM 1181 C C . HIS A 1 153 ? 12.550 -4.557 -0.327 1.00 91.81 153 HIS A C 1
ATOM 1183 O O . HIS A 1 153 ? 13.597 -4.556 0.323 1.00 91.81 153 HIS A O 1
ATOM 1189 N N . HIS A 1 154 ? 11.642 -3.582 -0.215 1.00 92.44 154 HIS A N 1
ATOM 1190 C CA . HIS A 1 154 ? 11.817 -2.435 0.674 1.00 92.44 154 HIS A CA 1
ATOM 1191 C C . HIS A 1 154 ? 11.964 -2.870 2.139 1.00 92.44 154 HIS A C 1
ATOM 1193 O O . HIS A 1 154 ? 12.902 -2.443 2.814 1.00 92.44 154 HIS A O 1
ATOM 1199 N N . VAL A 1 155 ? 11.095 -3.774 2.605 1.00 92.50 155 VAL A N 1
ATOM 1200 C CA . VAL A 1 155 ? 11.154 -4.340 3.959 1.00 92.50 155 VAL A CA 1
ATOM 1201 C C . VAL A 1 155 ? 12.505 -5.012 4.210 1.00 92.50 155 VAL A C 1
ATOM 1203 O O . VAL A 1 155 ? 13.150 -4.725 5.215 1.00 92.50 155 VAL A O 1
ATOM 1206 N N . PHE A 1 156 ? 13.000 -5.831 3.278 1.00 90.44 156 PHE A N 1
ATOM 1207 C CA . PHE A 1 156 ? 14.318 -6.459 3.414 1.00 90.44 156 PHE A CA 1
ATOM 1208 C C . PHE A 1 156 ? 15.468 -5.444 3.481 1.00 90.44 156 PHE A C 1
ATOM 1210 O O . PHE A 1 156 ? 16.415 -5.622 4.255 1.00 90.44 156 PHE A O 1
ATOM 1217 N N . VAL A 1 157 ? 15.433 -4.389 2.663 1.00 89.94 157 VAL A N 1
ATOM 1218 C CA . VAL A 1 157 ? 16.473 -3.349 2.663 1.00 89.94 157 VAL A CA 1
ATOM 1219 C C . VAL A 1 157 ? 16.489 -2.598 3.995 1.00 89.94 157 VAL A C 1
ATOM 1221 O O . VAL A 1 157 ? 17.563 -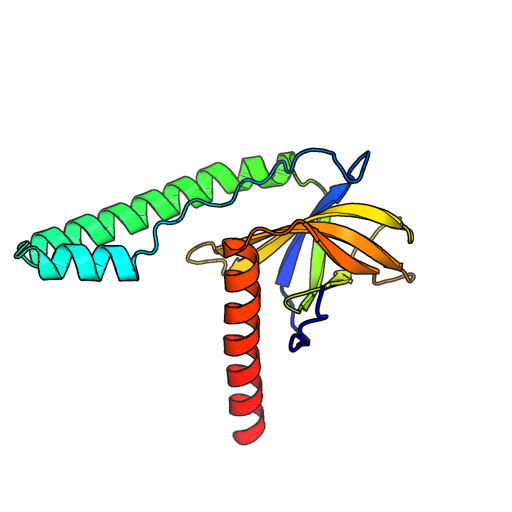2.431 4.586 1.00 89.94 157 VAL A O 1
ATOM 1224 N N . GLU A 1 158 ? 15.322 -2.193 4.495 1.00 89.88 158 GLU A N 1
ATOM 1225 C CA . GLU A 1 158 ? 15.199 -1.472 5.764 1.00 89.88 158 GLU A CA 1
ATOM 1226 C C . GLU A 1 158 ? 15.524 -2.359 6.973 1.00 89.88 158 GLU A C 1
ATOM 1228 O O . GLU A 1 158 ? 16.269 -1.932 7.856 1.00 89.88 158 GLU A O 1
ATOM 1233 N N . GLU A 1 159 ? 15.110 -3.628 6.984 1.00 88.56 159 GLU A N 1
ATOM 1234 C CA . GLU A 1 159 ? 15.500 -4.586 8.027 1.00 88.56 159 GLU A CA 1
ATOM 1235 C C . GLU A 1 159 ? 17.032 -4.706 8.120 1.00 88.56 159 GLU A C 1
ATOM 1237 O O . GLU A 1 159 ? 17.636 -4.560 9.190 1.00 88.56 159 GLU A O 1
ATOM 1242 N N . ARG A 1 160 ? 17.707 -4.880 6.975 1.00 88.44 160 ARG A N 1
ATOM 1243 C CA . ARG A 1 160 ? 19.176 -4.946 6.928 1.00 88.44 160 ARG A CA 1
ATOM 1244 C C . ARG A 1 160 ? 19.828 -3.645 7.383 1.00 88.44 160 ARG A C 1
ATOM 1246 O O . ARG A 1 160 ? 20.912 -3.689 7.973 1.00 88.44 160 ARG A O 1
ATOM 1253 N N . ARG A 1 161 ? 19.210 -2.496 7.110 1.00 88.25 161 ARG A N 1
ATOM 1254 C CA . ARG A 1 161 ? 19.681 -1.187 7.573 1.00 88.25 161 ARG A CA 1
ATOM 1255 C C . ARG A 1 161 ? 19.572 -1.068 9.094 1.00 88.25 161 ARG A C 1
ATOM 1257 O O . ARG A 1 161 ? 20.556 -0.681 9.722 1.00 88.25 161 ARG A O 1
ATOM 1264 N N . GLN A 1 162 ? 18.447 -1.465 9.688 1.00 86.75 162 GLN A N 1
ATOM 1265 C CA . GLN A 1 162 ? 18.239 -1.446 11.140 1.00 86.75 162 GLN A CA 1
ATOM 1266 C C . GLN A 1 162 ? 19.251 -2.340 11.873 1.00 86.75 162 GLN A C 1
ATOM 1268 O O . GLN A 1 162 ? 19.903 -1.883 12.814 1.00 86.75 162 GLN A O 1
ATOM 1273 N N . ILE A 1 163 ? 19.478 -3.568 11.385 1.00 86.06 163 ILE A N 1
ATOM 1274 C CA . ILE A 1 163 ? 20.477 -4.496 11.948 1.00 86.06 163 ILE A CA 1
ATOM 1275 C C . ILE A 1 163 ? 21.888 -3.895 11.904 1.00 86.06 163 ILE A C 1
ATOM 1277 O O . ILE A 1 163 ? 22.668 -4.056 12.844 1.00 86.06 163 ILE A O 1
ATOM 1281 N N . ARG A 1 164 ? 22.244 -3.203 10.812 1.00 85.69 164 ARG A N 1
ATOM 1282 C CA . ARG A 1 164 ? 23.546 -2.527 10.702 1.00 85.69 164 ARG A CA 1
ATOM 1283 C C . ARG A 1 164 ? 23.681 -1.423 11.749 1.00 85.69 164 ARG A C 1
ATOM 1285 O O . ARG A 1 164 ? 24.677 -1.418 12.461 1.00 85.69 164 ARG A O 1
ATOM 1292 N N . THR A 1 165 ? 22.689 -0.545 11.889 1.00 83.25 165 THR A N 1
ATOM 1293 C CA . THR A 1 165 ? 22.730 0.557 12.867 1.00 83.25 165 THR A CA 1
ATOM 1294 C C . THR A 1 165 ? 22.823 0.053 14.311 1.00 83.25 165 THR A C 1
ATOM 1296 O O . THR A 1 165 ? 23.612 0.582 15.091 1.00 83.25 165 THR A O 1
ATOM 1299 N N . GLN A 1 166 ? 22.097 -1.016 14.654 1.00 79.19 166 GLN A N 1
ATOM 1300 C CA . GLN A 1 166 ? 22.135 -1.619 15.993 1.00 79.19 166 GLN A CA 1
ATOM 1301 C C . GLN A 1 166 ? 23.500 -2.215 16.363 1.00 79.19 166 GLN A C 1
ATOM 1303 O O . GLN A 1 166 ? 23.818 -2.306 17.539 1.00 79.19 166 GLN A O 1
ATOM 1308 N N . ARG A 1 167 ? 24.318 -2.625 15.385 1.00 68.00 167 ARG A N 1
ATOM 1309 C CA . ARG A 1 167 ? 25.678 -3.142 15.637 1.00 68.00 167 ARG A CA 1
ATOM 1310 C C . ARG A 1 167 ? 26.738 -2.049 15.788 1.00 68.00 167 ARG A C 1
ATOM 1312 O O . ARG A 1 167 ? 27.848 -2.357 16.209 1.00 68.00 167 ARG A O 1
ATOM 1319 N N . LEU A 1 168 ? 26.431 -0.817 15.382 1.00 60.25 168 LEU A N 1
ATOM 1320 C CA . LEU A 1 168 ? 27.329 0.339 15.470 1.00 60.25 168 LEU A CA 1
ATOM 1321 C C . LEU A 1 168 ? 27.099 1.197 16.726 1.00 60.25 168 LEU A C 1
ATOM 1323 O O . LEU A 1 168 ? 27.886 2.112 16.963 1.00 60.25 168 LEU A O 1
ATOM 1327 N N . THR A 1 169 ? 26.041 0.916 17.491 1.00 50.06 169 THR A N 1
ATOM 1328 C CA . THR A 1 169 ? 25.692 1.605 18.745 1.00 50.06 169 THR A CA 1
ATOM 1329 C C . THR A 1 169 ? 26.045 0.715 19.928 1.00 50.06 169 THR A C 1
ATOM 1331 O O . THR A 1 169 ? 26.568 1.252 20.927 1.00 50.06 169 THR A O 1
#

Foldseek 3Di:
DDPDDWDKDFDKWKKFKDFDPDLPPDDPDPDPPDDPLVVVLVVCVVVPHPPVVSVVVSVVSLVVLVVVVVVCPVVCCVVGVGMWIWGMAILFKTKIFPCVPADFFTKMKMWTFLDVVSTDIFIFIFTFHDDDPTMTMTTGPDGDPVSSVSRRVSRVVVVVVVVVVVVVD